Protein AF-A0A3C1QQ60-F1 (afdb_monomer_lite)

pLDDT: mean 85.92, std 10.56, range [52.31, 96.62]

Sequence (108 aa):
MVVSMTSGPALVTNLNQPSFPSSTPKSTWWPVWARETRQDYRNFSIPHRGGCTVLYADGSVKMVEDGNGDGVLNSGFAAIGGFADNTLELHPQSFASVYSLFDRDALQ

Structure (mmCIF, N/CA/C/O backbone):
data_AF-A0A3C1QQ60-F1
#
_entry.id   AF-A0A3C1QQ60-F1
#
loop_
_atom_site.group_PDB
_atom_site.id
_atom_site.type_symbol
_atom_site.label_atom_id
_atom_site.label_alt_id
_atom_site.label_comp_id
_atom_site.label_asym_id
_atom_site.label_entity_id
_atom_site.label_seq_id
_atom_site.pdbx_PDB_ins_code
_atom_site.Cartn_x
_atom_site.Cartn_y
_atom_site.Cartn_z
_atom_site.occupancy
_atom_site.B_iso_or_equiv
_atom_site.auth_seq_id
_atom_site.auth_comp_id
_atom_site.auth_asym_id
_atom_site.auth_atom_id
_atom_site.pdbx_PDB_model_num
ATOM 1 N N . MET A 1 1 ? -10.946 -24.349 -1.838 1.00 52.31 1 MET A N 1
ATOM 2 C CA . MET A 1 1 ? -10.092 -23.558 -2.748 1.00 52.31 1 MET A CA 1
ATOM 3 C C . MET A 1 1 ? -9.592 -22.374 -1.933 1.00 52.31 1 MET A C 1
ATOM 5 O O . MET A 1 1 ? -10.431 -21.690 -1.365 1.00 52.31 1 MET A O 1
ATOM 9 N N . VAL A 1 2 ? -8.280 -22.208 -1.750 1.00 54.66 2 VAL A N 1
ATOM 10 C CA . VAL A 1 2 ? -7.728 -21.046 -1.028 1.00 54.66 2 VAL A CA 1
ATOM 11 C C . VAL A 1 2 ? -7.658 -19.897 -2.025 1.00 54.66 2 VAL A C 1
ATOM 13 O O . VAL A 1 2 ? -7.015 -20.038 -3.061 1.00 54.66 2 VAL A O 1
ATOM 16 N N . VAL A 1 3 ? -8.357 -18.802 -1.744 1.00 64.88 3 VAL A N 1
ATOM 17 C CA . VAL A 1 3 ? -8.289 -17.577 -2.547 1.00 64.88 3 VAL A CA 1
ATOM 18 C C . VAL A 1 3 ? -7.356 -16.626 -1.812 1.00 64.88 3 VAL A C 1
ATOM 20 O O . VAL A 1 3 ? -7.529 -16.407 -0.614 1.00 64.88 3 VAL A O 1
ATOM 23 N N . SER A 1 4 ? -6.335 -16.114 -2.501 1.00 71.00 4 SER A N 1
ATOM 24 C CA . SER A 1 4 ? -5.492 -15.071 -1.920 1.00 71.00 4 SER A CA 1
ATOM 25 C C . SER A 1 4 ? -6.346 -13.829 -1.718 1.00 71.00 4 SER A C 1
ATOM 27 O O . SER A 1 4 ? -6.962 -13.356 -2.671 1.00 71.00 4 SER A O 1
ATOM 29 N N . MET A 1 5 ? -6.394 -13.308 -0.493 1.00 73.81 5 MET A N 1
ATOM 30 C CA . MET A 1 5 ? -7.160 -12.091 -0.229 1.00 73.81 5 MET A CA 1
ATOM 31 C C . MET A 1 5 ? -6.498 -10.893 -0.915 1.00 73.81 5 MET A C 1
ATOM 33 O O . MET A 1 5 ? -7.190 -10.052 -1.459 1.00 73.81 5 MET A O 1
ATOM 37 N N . THR A 1 6 ? -5.170 -10.846 -1.019 1.00 75.62 6 THR A N 1
ATOM 38 C CA . THR A 1 6 ? -4.462 -9.792 -1.763 1.00 75.62 6 THR A CA 1
ATOM 39 C C . THR A 1 6 ? -3.652 -10.367 -2.924 1.00 75.62 6 THR A C 1
ATOM 41 O O . THR A 1 6 ? -3.134 -11.481 -2.838 1.00 75.62 6 THR A O 1
ATOM 44 N N . SER A 1 7 ? -3.524 -9.602 -4.010 1.00 78.25 7 SER A N 1
ATOM 45 C CA . SER A 1 7 ? -2.580 -9.904 -5.099 1.00 78.25 7 SER A CA 1
ATOM 46 C C . SER A 1 7 ? -1.176 -9.335 -4.827 1.00 78.25 7 SER A C 1
ATOM 48 O O . SER A 1 7 ? -0.285 -9.468 -5.663 1.00 78.25 7 SER A O 1
ATOM 50 N N . GLY A 1 8 ? -0.967 -8.729 -3.652 1.00 85.06 8 GLY A N 1
ATOM 51 C CA . GLY A 1 8 ? 0.253 -8.017 -3.287 1.00 85.06 8 GLY A CA 1
ATOM 52 C C . GLY A 1 8 ? 0.200 -6.539 -3.692 1.00 85.06 8 GLY A C 1
ATOM 53 O O . GLY A 1 8 ? -0.889 -5.978 -3.838 1.00 85.06 8 GLY A O 1
ATOM 54 N N . PRO A 1 9 ? 1.360 -5.884 -3.866 1.00 89.31 9 PRO A N 1
ATOM 55 C CA . PRO A 1 9 ? 1.394 -4.478 -4.226 1.00 89.31 9 PRO A CA 1
ATOM 56 C C . PRO A 1 9 ? 0.908 -4.231 -5.644 1.00 89.31 9 PRO A C 1
ATOM 58 O O . PRO A 1 9 ? 1.217 -4.976 -6.578 1.00 89.31 9 PRO A O 1
ATOM 61 N N . ALA A 1 10 ? 0.217 -3.114 -5.798 1.00 92.88 10 ALA A N 1
ATOM 62 C CA . ALA A 1 10 ? -0.359 -2.678 -7.048 1.00 92.88 10 ALA A CA 1
ATOM 63 C C . ALA A 1 10 ? 0.068 -1.246 -7.368 1.00 92.88 10 ALA A C 1
ATOM 65 O O . ALA A 1 10 ? 0.368 -0.451 -6.472 1.00 92.88 10 ALA A O 1
ATOM 66 N N . LEU A 1 11 ? 0.100 -0.913 -8.657 1.00 94.00 11 LEU A N 1
ATOM 67 C CA . LEU A 1 11 ? 0.339 0.447 -9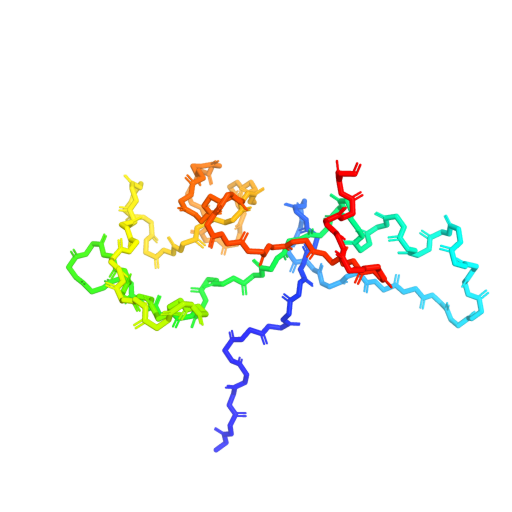.121 1.00 94.00 11 LEU A CA 1
ATOM 68 C C . LEU A 1 11 ? -0.757 1.373 -8.591 1.00 94.00 11 LEU A C 1
ATOM 70 O O . LEU A 1 11 ? -1.948 1.112 -8.773 1.00 94.00 11 LEU A O 1
ATOM 74 N N . VAL A 1 12 ? -0.345 2.494 -8.001 1.00 92.44 12 VAL A N 1
ATOM 75 C CA . VAL A 1 12 ? -1.255 3.489 -7.403 1.00 92.44 12 VAL A CA 1
ATOM 76 C C . VAL A 1 12 ? -2.278 4.021 -8.415 1.00 92.44 12 VAL A C 1
ATOM 78 O O . VAL A 1 12 ? -3.388 4.398 -8.049 1.00 92.44 12 VAL A O 1
ATOM 81 N N . THR A 1 13 ? -1.916 4.032 -9.698 1.00 91.69 13 THR A N 1
ATOM 82 C CA . THR A 1 13 ? -2.715 4.613 -10.782 1.00 91.69 13 THR A CA 1
ATOM 83 C C . THR A 1 13 ? -3.797 3.693 -11.334 1.00 91.69 13 THR A C 1
ATOM 85 O O . THR A 1 13 ? -4.770 4.194 -11.891 1.00 91.69 13 THR A O 1
ATOM 88 N N . ASN A 1 14 ? -3.626 2.370 -11.256 1.00 92.62 14 ASN A N 1
ATOM 89 C CA . ASN A 1 14 ? -4.502 1.433 -11.971 1.00 92.62 14 ASN A CA 1
ATOM 90 C C . ASN A 1 14 ? -4.773 0.102 -11.256 1.00 92.62 14 ASN A C 1
ATOM 92 O O . ASN A 1 14 ? -5.471 -0.733 -11.823 1.00 92.62 14 ASN A O 1
ATOM 96 N N . LEU A 1 15 ? -4.239 -0.104 -10.048 1.00 92.19 15 LEU A N 1
ATOM 97 C CA . LEU A 1 15 ? -4.395 -1.328 -9.253 1.00 92.19 15 LEU A CA 1
ATOM 98 C C . LEU A 1 15 ? -3.884 -2.617 -9.918 1.00 92.19 15 LEU A C 1
ATOM 100 O O . LEU A 1 15 ? -4.136 -3.712 -9.419 1.00 92.19 15 LEU A O 1
ATOM 104 N N . ASN A 1 16 ? -3.116 -2.511 -11.002 1.00 92.25 16 ASN A N 1
ATOM 105 C CA . ASN A 1 16 ? -2.467 -3.664 -11.605 1.00 92.25 16 ASN A CA 1
ATOM 106 C C . ASN A 1 16 ? -1.119 -3.923 -10.937 1.00 92.25 16 ASN A C 1
ATOM 108 O O . ASN A 1 16 ? -0.397 -2.995 -10.560 1.00 92.25 16 ASN A O 1
ATOM 112 N N . GLN A 1 17 ? -0.739 -5.194 -10.854 1.00 90.88 17 GLN A N 1
ATOM 113 C CA . GLN A 1 17 ? 0.625 -5.562 -10.502 1.00 90.88 17 GLN A CA 1
ATOM 114 C C . GLN A 1 17 ? 1.576 -5.067 -11.608 1.00 90.88 17 GLN A C 1
ATOM 116 O O . GLN A 1 17 ? 1.294 -5.283 -12.794 1.00 90.88 17 GLN A O 1
ATOM 121 N N . PRO A 1 18 ? 2.698 -4.407 -11.275 1.00 92.81 18 PRO A N 1
ATOM 122 C CA . PRO A 1 18 ? 3.664 -4.025 -12.294 1.00 92.81 18 PRO A CA 1
ATOM 123 C C . PRO A 1 18 ? 4.291 -5.280 -12.920 1.00 92.81 18 PRO A C 1
ATOM 125 O O . PRO A 1 18 ? 4.570 -6.269 -12.241 1.00 92.81 18 PRO A O 1
ATOM 128 N N . SER A 1 19 ? 4.537 -5.231 -14.228 1.00 93.12 19 SER A N 1
ATOM 129 C CA . SER A 1 19 ? 5.166 -6.318 -14.979 1.00 93.12 19 SER A CA 1
ATOM 130 C C . SER A 1 19 ? 6.362 -5.797 -15.765 1.00 93.12 19 SER A C 1
ATOM 132 O O . SER A 1 19 ? 6.365 -4.666 -16.248 1.00 93.12 19 SER A O 1
ATOM 134 N N . PHE A 1 20 ? 7.397 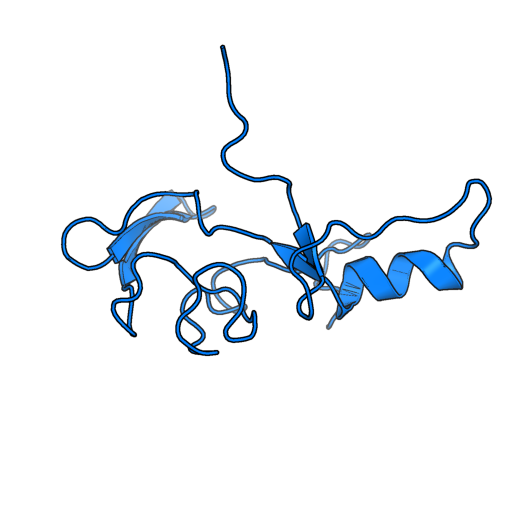-6.627 -15.872 1.00 94.56 20 PHE A N 1
ATOM 135 C CA . PHE A 1 20 ? 8.650 -6.273 -16.530 1.00 94.56 20 PHE A CA 1
ATOM 136 C C . PHE A 1 20 ? 9.105 -7.449 -17.396 1.00 94.56 20 PHE A C 1
ATOM 138 O O . PHE A 1 20 ? 9.108 -8.582 -16.906 1.00 94.56 20 PHE A O 1
ATOM 145 N N . PRO A 1 21 ? 9.512 -7.221 -18.656 1.00 96.50 21 PRO A N 1
ATOM 146 C CA . PRO A 1 21 ? 10.138 -8.258 -19.466 1.00 96.50 21 PRO A CA 1
ATOM 147 C C . PRO A 1 21 ? 11.362 -8.864 -18.773 1.00 96.50 21 PRO A C 1
ATOM 149 O O . PRO A 1 21 ? 12.064 -8.194 -18.004 1.00 96.50 21 PRO A O 1
ATOM 152 N N . SER A 1 22 ? 11.667 -10.122 -19.094 1.00 95.00 22 SER A N 1
ATOM 153 C CA . SER A 1 22 ? 12.916 -10.750 -18.659 1.00 95.00 22 SER A CA 1
ATOM 154 C C . SER A 1 22 ? 14.118 -9.888 -19.058 1.00 95.00 22 SER A C 1
ATOM 156 O O . SER A 1 22 ? 14.136 -9.328 -20.153 1.00 95.00 22 SER A O 1
ATOM 158 N N . SER A 1 23 ? 15.124 -9.810 -18.187 1.00 94.88 23 SER A N 1
ATOM 159 C CA . SER A 1 23 ? 16.341 -9.001 -18.383 1.00 94.88 23 SER A CA 1
ATOM 160 C C . SER A 1 23 ? 16.150 -7.479 -18.304 1.00 94.88 23 SER A C 1
ATOM 162 O O . SER A 1 23 ? 17.081 -6.737 -18.617 1.00 94.88 23 SER A O 1
ATOM 164 N N . THR A 1 24 ? 14.994 -6.990 -17.836 1.00 96.62 24 THR A N 1
ATOM 165 C CA . THR A 1 24 ? 14.824 -5.561 -17.523 1.00 96.62 24 THR A CA 1
ATOM 166 C C . THR A 1 24 ? 15.850 -5.129 -16.460 1.00 96.62 24 THR A C 1
ATOM 168 O O . THR A 1 24 ? 15.930 -5.768 -15.404 1.00 96.62 24 THR A O 1
ATOM 171 N N . PRO A 1 25 ? 16.637 -4.058 -16.683 1.00 95.88 25 PRO A N 1
ATOM 172 C CA . PRO A 1 25 ? 17.625 -3.600 -15.711 1.00 95.88 25 PRO A CA 1
ATOM 173 C C . PRO A 1 25 ? 17.001 -3.190 -14.373 1.00 95.88 25 PRO A C 1
ATOM 175 O O . PRO A 1 25 ? 15.913 -2.612 -14.329 1.00 95.88 25 PRO A O 1
ATOM 178 N N . LYS A 1 26 ? 17.733 -3.405 -13.269 1.00 92.00 26 LYS A N 1
ATOM 179 C CA . LYS A 1 26 ? 17.312 -2.977 -11.919 1.00 92.00 26 LYS A CA 1
ATOM 180 C C . LYS A 1 26 ? 16.993 -1.490 -11.841 1.00 92.00 26 LYS A C 1
ATOM 182 O O . LYS A 1 26 ? 16.035 -1.117 -11.174 1.00 92.00 26 LYS A O 1
ATOM 187 N N . SER A 1 27 ? 17.755 -0.652 -12.540 1.00 92.69 27 SER A N 1
ATOM 188 C CA . SER A 1 27 ? 17.513 0.793 -12.620 1.00 92.69 27 SER A CA 1
ATOM 189 C C . SER A 1 27 ? 16.132 1.154 -13.174 1.00 92.69 27 SER A C 1
ATOM 191 O O . SER A 1 27 ? 15.680 2.270 -12.949 1.00 92.69 27 SER A O 1
ATOM 193 N N . THR A 1 28 ? 15.462 0.226 -13.861 1.00 92.75 28 THR A N 1
ATOM 194 C CA . THR A 1 28 ? 14.135 0.421 -14.447 1.00 92.75 28 THR A CA 1
ATOM 195 C C . THR A 1 28 ? 13.029 -0.171 -13.578 1.00 92.75 28 THR A C 1
ATOM 197 O O . THR A 1 28 ? 12.072 0.531 -13.274 1.00 92.75 28 THR A O 1
ATOM 200 N N . TRP A 1 29 ? 13.136 -1.434 -13.146 1.00 92.88 29 TRP A N 1
ATOM 201 C CA . TRP A 1 29 ? 12.041 -2.067 -12.394 1.00 92.88 29 TRP A CA 1
ATOM 202 C C . TRP A 1 29 ? 12.010 -1.681 -10.914 1.00 92.88 29 TRP A C 1
ATOM 204 O O . TRP A 1 29 ? 10.938 -1.638 -10.313 1.00 92.88 29 TRP A O 1
ATOM 214 N N . TRP A 1 30 ? 13.164 -1.391 -10.304 1.00 90.81 30 TRP A N 1
ATOM 215 C CA . TRP A 1 30 ? 13.223 -1.113 -8.868 1.00 90.81 30 TRP A CA 1
ATOM 216 C C . TRP A 1 30 ? 12.487 0.173 -8.462 1.00 90.81 30 TRP A C 1
ATOM 218 O O . TRP A 1 30 ? 11.704 0.114 -7.513 1.00 90.81 30 TRP A O 1
ATOM 228 N N . PRO A 1 31 ? 12.658 1.315 -9.161 1.00 91.19 31 PRO A N 1
ATOM 229 C CA . PRO A 1 31 ? 11.944 2.543 -8.816 1.00 91.19 31 PRO A CA 1
ATOM 230 C C . PRO A 1 31 ? 10.420 2.395 -8.845 1.00 91.19 31 PRO A C 1
ATOM 232 O O . PRO A 1 31 ? 9.750 2.981 -7.998 1.00 91.19 31 PRO A O 1
ATOM 235 N N . VAL A 1 32 ? 9.886 1.579 -9.761 1.00 93.25 32 VAL A N 1
ATOM 236 C CA . VAL A 1 32 ? 8.443 1.327 -9.872 1.00 93.25 32 VAL A CA 1
ATOM 237 C C . VAL A 1 32 ? 7.921 0.660 -8.600 1.00 93.25 32 VAL A C 1
ATOM 239 O O . VAL A 1 32 ? 7.012 1.182 -7.961 1.00 93.25 32 VAL A O 1
ATOM 242 N N . TRP A 1 33 ? 8.544 -0.436 -8.155 1.00 91.06 33 TRP A N 1
ATOM 243 C CA . TRP A 1 33 ? 8.163 -1.078 -6.890 1.00 91.06 33 TRP A CA 1
ATOM 244 C C . TRP A 1 33 ? 8.337 -0.144 -5.688 1.00 91.06 33 TRP A C 1
ATOM 246 O O . TRP A 1 33 ? 7.451 -0.041 -4.844 1.00 91.06 33 TRP A O 1
ATOM 256 N N . ALA A 1 34 ? 9.454 0.578 -5.630 1.00 89.19 34 ALA A N 1
ATOM 257 C CA . ALA A 1 34 ? 9.788 1.447 -4.508 1.00 89.19 34 ALA A CA 1
ATOM 258 C C . ALA A 1 34 ? 8.869 2.675 -4.365 1.00 89.19 34 ALA A C 1
ATOM 260 O O . ALA A 1 34 ? 8.661 3.154 -3.251 1.00 89.19 34 ALA A O 1
ATOM 261 N N . ARG A 1 35 ? 8.366 3.233 -5.475 1.00 88.69 35 ARG A N 1
ATOM 262 C CA . ARG A 1 35 ? 7.716 4.558 -5.481 1.00 88.69 35 ARG A CA 1
ATOM 263 C C . ARG A 1 35 ? 6.299 4.548 -6.028 1.00 88.69 35 ARG A C 1
ATOM 265 O O . ARG A 1 35 ? 5.459 5.283 -5.512 1.00 88.69 35 ARG A O 1
ATOM 272 N N . GLU A 1 36 ? 6.033 3.714 -7.024 1.00 92.38 36 GLU A N 1
ATOM 273 C CA . GLU A 1 36 ? 4.791 3.737 -7.805 1.00 92.38 36 GLU A CA 1
ATOM 274 C C . GLU A 1 36 ? 3.789 2.661 -7.374 1.00 92.38 36 GLU A C 1
ATOM 276 O O . GLU A 1 36 ? 2.634 2.700 -7.799 1.00 92.38 36 GLU A O 1
ATOM 281 N N . THR A 1 37 ? 4.202 1.727 -6.510 1.00 93.12 37 THR A N 1
ATOM 282 C CA . THR A 1 37 ? 3.309 0.708 -5.942 1.00 93.12 37 THR A CA 1
ATOM 283 C C . THR A 1 37 ? 2.997 0.931 -4.468 1.00 93.12 37 THR A C 1
ATOM 285 O O . THR A 1 37 ? 3.783 1.536 -3.732 1.00 93.12 37 THR A O 1
ATOM 288 N N . ARG A 1 38 ? 1.835 0.436 -4.041 1.00 91.75 38 ARG A N 1
ATOM 289 C CA . ARG A 1 38 ? 1.394 0.349 -2.642 1.00 91.75 38 ARG A CA 1
ATOM 290 C C . ARG A 1 38 ? 0.759 -1.012 -2.393 1.00 91.75 38 ARG A C 1
ATOM 292 O O . ARG A 1 38 ? 0.269 -1.638 -3.332 1.00 91.75 38 ARG A O 1
ATOM 299 N N . GLN A 1 39 ? 0.776 -1.476 -1.148 1.00 89.94 39 GLN A N 1
ATOM 300 C CA . GLN A 1 39 ? 0.091 -2.709 -0.761 1.00 89.94 39 GLN A CA 1
ATOM 301 C C . GLN A 1 39 ? -1.426 -2.549 -0.890 1.00 89.94 39 GLN A C 1
ATOM 303 O O . GLN A 1 39 ? -2.014 -1.646 -0.286 1.00 89.94 39 GLN A O 1
ATOM 308 N N . ASP A 1 40 ? -2.046 -3.436 -1.672 1.00 89.88 40 ASP A N 1
ATOM 309 C CA . ASP A 1 40 ? -3.494 -3.487 -1.855 1.00 89.88 40 ASP A CA 1
ATOM 310 C C . ASP A 1 40 ? -4.144 -4.332 -0.752 1.00 89.88 40 ASP A C 1
ATOM 312 O O . ASP A 1 40 ? -4.059 -5.567 -0.741 1.00 89.88 40 ASP A O 1
ATOM 316 N N . TYR A 1 41 ? -4.798 -3.640 0.178 1.00 87.06 41 TYR A N 1
ATOM 317 C CA . TYR A 1 41 ? -5.465 -4.220 1.340 1.00 87.06 41 TYR A CA 1
ATOM 318 C C . TYR A 1 41 ? -6.995 -4.208 1.232 1.00 87.06 41 TYR A C 1
ATOM 320 O O . TYR A 1 41 ? -7.664 -4.507 2.218 1.00 87.06 41 TYR A O 1
ATOM 328 N N . ARG A 1 42 ? -7.581 -3.934 0.056 1.00 86.19 42 ARG A N 1
ATOM 329 C CA . ARG A 1 42 ? -9.051 -3.839 -0.104 1.00 86.19 42 ARG A CA 1
ATOM 330 C C . ARG A 1 42 ? -9.817 -5.067 0.394 1.00 86.19 42 ARG A C 1
ATOM 332 O O . ARG A 1 42 ? -10.951 -4.964 0.831 1.00 86.19 42 ARG A O 1
ATOM 339 N N . ASN A 1 43 ? -9.178 -6.229 0.360 1.00 81.62 43 ASN A N 1
ATOM 340 C CA . ASN A 1 43 ? -9.773 -7.502 0.760 1.00 81.62 43 ASN A CA 1
ATOM 341 C C . ASN A 1 43 ? -9.302 -7.992 2.143 1.00 81.62 43 ASN A C 1
ATOM 343 O O . ASN A 1 43 ? -9.602 -9.127 2.514 1.00 81.62 43 ASN A O 1
ATOM 347 N N . PHE A 1 44 ? -8.513 -7.205 2.890 1.00 73.75 44 PHE A N 1
ATOM 348 C CA . PHE A 1 44 ? -7.962 -7.648 4.179 1.00 73.75 44 PHE A CA 1
ATOM 349 C C . PHE A 1 44 ? -9.028 -7.829 5.257 1.00 73.75 44 PHE A C 1
ATOM 351 O O . PHE A 1 44 ? -8.853 -8.676 6.126 1.00 73.75 44 PHE A O 1
ATOM 358 N N . SER A 1 45 ? -10.143 -7.109 5.180 1.00 62.47 45 SER A N 1
ATOM 359 C CA . SER A 1 45 ? -11.416 -7.475 5.797 1.00 62.47 45 SER A CA 1
ATOM 360 C C . SER A 1 45 ? -12.470 -6.453 5.375 1.00 62.47 45 SER A C 1
ATOM 362 O O . SER A 1 45 ? -12.127 -5.344 4.976 1.00 62.47 45 SER A O 1
ATOM 364 N N . ILE A 1 46 ? -13.742 -6.817 5.507 1.00 62.47 46 ILE A N 1
ATOM 365 C CA . ILE A 1 46 ? -14.843 -5.855 5.455 1.00 62.47 46 ILE A CA 1
ATOM 366 C C . ILE A 1 46 ? -14.837 -5.102 6.795 1.00 62.47 46 ILE A C 1
ATOM 368 O O . ILE A 1 46 ? -14.933 -5.774 7.830 1.00 62.47 46 ILE A O 1
ATOM 372 N N . PRO A 1 47 ? -14.757 -3.758 6.818 1.00 65.88 47 PRO A N 1
ATOM 373 C CA . PRO A 1 47 ? -14.866 -2.977 8.044 1.00 65.88 47 PRO A CA 1
ATOM 374 C C . PRO A 1 47 ? -16.117 -3.391 8.832 1.00 65.88 47 PRO A C 1
ATOM 376 O O . PRO A 1 47 ? -17.249 -3.255 8.365 1.00 65.88 47 PRO A O 1
ATOM 379 N N . HIS A 1 48 ? -15.940 -3.926 10.040 1.00 72.94 48 HIS A N 1
ATOM 380 C CA . HIS A 1 48 ? -17.049 -4.315 10.906 1.00 72.94 48 HIS A CA 1
ATOM 381 C C . HIS A 1 48 ? -17.252 -3.226 11.956 1.00 72.94 48 HIS A C 1
ATOM 383 O O . HIS A 1 48 ? -16.369 -2.973 12.771 1.00 72.94 48 HIS A O 1
ATOM 389 N N . ARG A 1 49 ? -18.432 -2.588 11.939 1.00 83.69 49 ARG A N 1
ATOM 390 C CA . ARG A 1 49 ? -18.721 -1.354 12.699 1.00 83.69 49 ARG A CA 1
ATOM 391 C C . ARG A 1 49 ? -17.807 -0.176 12.316 1.00 83.69 49 ARG A C 1
ATOM 393 O O . ARG A 1 49 ? -17.370 0.558 13.192 1.00 83.69 49 ARG A O 1
ATOM 400 N N . GLY A 1 50 ? -17.540 -0.002 11.019 1.00 85.88 50 GLY A N 1
ATOM 401 C CA . GLY A 1 50 ? -16.796 1.155 10.502 1.00 85.88 50 GLY A CA 1
ATOM 402 C C . GLY A 1 50 ? -15.276 1.072 10.663 1.00 85.88 50 GLY A C 1
ATOM 403 O O . GLY A 1 50 ? -14.605 2.090 10.592 1.00 85.88 50 GLY A O 1
ATOM 404 N N . GLY A 1 51 ? -14.709 -0.115 10.901 1.00 87.50 51 GLY A N 1
ATOM 405 C CA . GLY A 1 51 ? -13.255 -0.281 10.894 1.00 87.50 51 GLY A CA 1
ATOM 406 C C . GLY A 1 51 ? -12.781 -1.731 10.953 1.00 87.50 51 GLY A C 1
ATOM 407 O O . GLY A 1 51 ? -13.574 -2.666 11.083 1.00 87.50 51 GLY A O 1
ATOM 408 N N . CYS A 1 52 ? -11.465 -1.912 10.869 1.00 88.69 52 CYS A N 1
ATOM 409 C CA . CYS A 1 52 ? -10.774 -3.193 10.961 1.00 88.69 52 CYS A CA 1
ATOM 410 C C . CYS A 1 52 ? -9.841 -3.201 12.170 1.00 88.69 52 CYS A C 1
ATOM 412 O O . CYS A 1 52 ? -9.061 -2.277 12.386 1.00 88.69 52 CYS A O 1
ATOM 414 N N . THR A 1 53 ? -9.870 -4.273 12.953 1.00 90.00 53 THR A N 1
ATOM 415 C CA . THR A 1 53 ? -8.890 -4.480 14.019 1.00 90.00 53 THR A CA 1
ATOM 416 C C . THR A 1 53 ? -7.612 -5.086 13.439 1.00 90.00 53 THR A C 1
ATOM 418 O O . THR A 1 53 ? -7.660 -6.121 12.781 1.00 90.00 53 THR A O 1
ATOM 421 N N . VAL A 1 54 ? -6.469 -4.448 13.685 1.00 88.88 54 VAL A N 1
ATOM 422 C CA . VAL A 1 54 ? -5.157 -4.823 13.147 1.00 88.88 54 VAL A CA 1
ATOM 423 C C . VAL A 1 54 ? -4.197 -5.143 14.292 1.00 88.88 54 VAL A C 1
ATOM 425 O O . VAL A 1 54 ? -4.061 -4.359 15.233 1.00 88.88 54 VAL A O 1
ATOM 428 N N . LEU A 1 55 ? -3.515 -6.288 14.193 1.00 91.31 55 LEU A N 1
ATOM 429 C CA . LEU A 1 55 ? -2.378 -6.656 15.040 1.00 91.31 55 LEU A CA 1
ATOM 430 C C . LEU A 1 55 ? -1.084 -6.063 14.462 1.00 91.31 55 LEU A C 1
ATOM 432 O O . LEU A 1 55 ? -0.751 -6.309 13.303 1.00 91.31 55 LEU A O 1
ATOM 436 N N . TYR A 1 56 ? -0.352 -5.317 15.283 1.00 92.00 56 TYR A N 1
ATOM 437 C CA . TYR A 1 56 ? 0.916 -4.682 14.934 1.00 92.00 56 TYR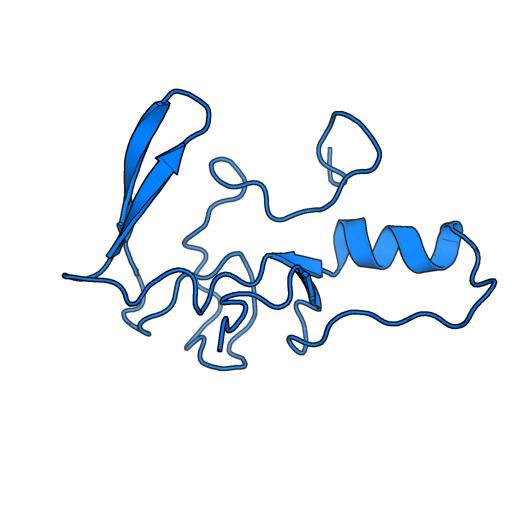 A CA 1
ATOM 438 C C . TYR A 1 56 ? 2.107 -5.556 15.342 1.00 92.00 56 TYR A C 1
ATOM 440 O O . TYR A 1 56 ? 1.997 -6.447 16.184 1.00 92.00 56 TYR A O 1
ATOM 448 N N . ALA A 1 57 ? 3.276 -5.277 14.758 1.00 90.06 57 ALA A N 1
ATOM 449 C CA . ALA A 1 57 ? 4.510 -6.015 15.037 1.00 90.06 57 ALA A CA 1
ATOM 450 C C . ALA A 1 57 ? 4.992 -5.882 16.496 1.00 90.06 57 ALA A C 1
ATOM 452 O O . ALA A 1 57 ? 5.694 -6.760 16.991 1.00 90.06 57 ALA A O 1
ATOM 453 N N . ASP A 1 58 ? 4.596 -4.814 17.194 1.00 93.06 58 ASP A N 1
ATOM 454 C CA . ASP A 1 58 ? 4.865 -4.610 18.623 1.00 93.06 58 ASP A CA 1
ATOM 455 C C . ASP A 1 58 ? 3.924 -5.416 19.543 1.00 93.06 58 ASP A C 1
ATOM 457 O O . ASP A 1 58 ? 4.023 -5.331 20.766 1.00 93.06 58 ASP A O 1
ATOM 461 N N . GLY A 1 59 ? 3.004 -6.198 18.966 1.00 94.75 59 GLY A N 1
ATOM 462 C CA . GLY A 1 59 ? 2.003 -6.984 19.683 1.00 94.75 59 GLY A CA 1
ATOM 463 C C . GLY A 1 59 ? 0.759 -6.194 20.095 1.00 94.75 59 GLY A C 1
ATOM 464 O O . GLY A 1 59 ? -0.180 -6.785 20.631 1.00 94.75 59 GLY A O 1
ATOM 465 N N . SER A 1 60 ? 0.713 -4.882 19.845 1.00 94.69 60 SER A N 1
ATOM 466 C CA . SER A 1 60 ? -0.484 -4.084 20.092 1.00 94.69 60 SER A CA 1
ATOM 467 C C . SER A 1 60 ? -1.566 -4.373 19.053 1.00 94.69 60 SER A C 1
ATOM 469 O O . SER A 1 60 ? -1.296 -4.723 17.904 1.00 94.69 60 SER A O 1
ATOM 471 N N . VAL A 1 61 ? -2.820 -4.227 19.469 1.00 93.94 61 VAL A N 1
ATOM 472 C CA . VAL A 1 61 ? -3.986 -4.392 18.603 1.00 93.94 61 VAL A CA 1
ATOM 473 C C . VAL A 1 61 ? -4.744 -3.075 18.586 1.00 93.94 61 VAL A C 1
ATOM 475 O O . VAL A 1 61 ? -5.123 -2.570 19.644 1.00 93.94 61 VAL A O 1
ATOM 478 N N . LYS A 1 62 ? -4.951 -2.503 17.397 1.00 91.06 62 LYS A N 1
ATOM 479 C CA . LYS A 1 62 ? -5.645 -1.217 17.229 1.00 91.06 62 LYS A CA 1
ATOM 480 C C . LYS A 1 62 ? -6.725 -1.330 16.168 1.00 91.06 62 LYS A C 1
ATOM 482 O O . LYS A 1 62 ? -6.614 -2.132 15.245 1.00 91.06 62 LYS A O 1
ATOM 487 N N . MET A 1 63 ? -7.771 -0.527 16.308 1.00 89.94 63 MET A N 1
ATOM 488 C CA . MET A 1 63 ? -8.779 -0.369 15.267 1.00 89.94 63 MET A CA 1
ATOM 489 C C . MET A 1 63 ? -8.313 0.701 14.280 1.00 89.94 63 MET A C 1
ATOM 491 O O . MET A 1 63 ? -7.901 1.781 14.697 1.00 89.94 63 MET A O 1
ATOM 495 N N . VAL A 1 64 ? -8.359 0.376 12.993 1.00 90.81 64 VAL A N 1
ATOM 496 C CA . VAL A 1 64 ? -8.242 1.327 11.889 1.00 90.81 64 VAL A CA 1
ATOM 497 C C . VAL A 1 64 ? -9.648 1.588 11.385 1.00 90.81 64 VAL A C 1
ATOM 499 O O . VAL A 1 64 ? -10.342 0.647 11.000 1.00 90.81 64 VAL A O 1
ATOM 502 N N . GLU A 1 65 ? -10.076 2.838 11.445 1.00 91.62 65 GLU A N 1
ATOM 503 C CA . GLU A 1 65 ? -11.400 3.249 10.988 1.00 91.62 65 GLU A CA 1
ATOM 504 C C . GLU A 1 65 ? -11.404 3.435 9.468 1.00 91.62 65 GLU A C 1
ATOM 506 O O . GLU A 1 65 ? -10.426 3.909 8.891 1.00 91.62 65 GLU A O 1
ATOM 511 N N . ASP A 1 66 ? -12.510 3.031 8.851 1.00 90.94 66 ASP A N 1
ATOM 512 C CA . ASP A 1 66 ? -12.883 3.397 7.487 1.00 90.94 66 ASP A CA 1
ATOM 513 C C . ASP A 1 66 ? -13.506 4.798 7.574 1.00 90.94 66 ASP A C 1
ATOM 515 O O . ASP A 1 66 ? -14.630 4.981 8.054 1.00 90.94 66 ASP A O 1
ATOM 519 N N . GLY A 1 67 ? -12.697 5.802 7.250 1.00 90.25 67 GLY A N 1
ATOM 520 C CA . GLY A 1 67 ? -12.998 7.205 7.497 1.00 90.25 67 GLY A CA 1
ATOM 521 C C . GLY A 1 67 ? -13.974 7.790 6.483 1.00 90.25 67 GLY A C 1
ATOM 522 O O . GLY A 1 67 ? -14.706 8.724 6.819 1.00 90.25 67 GLY A O 1
ATOM 523 N N . ASN A 1 68 ? -13.992 7.254 5.260 1.00 91.75 68 ASN A N 1
ATOM 524 C CA . ASN A 1 68 ? -14.893 7.703 4.198 1.00 91.75 68 ASN A CA 1
ATOM 525 C C . ASN A 1 68 ? -16.137 6.795 4.046 1.00 91.75 68 ASN A C 1
ATOM 527 O O . ASN A 1 68 ? -17.111 7.196 3.403 1.00 91.75 68 ASN A O 1
ATOM 531 N N . GLY A 1 69 ? -16.153 5.630 4.700 1.00 90.62 69 GLY A N 1
ATOM 532 C CA . GLY A 1 69 ? -17.269 4.691 4.731 1.00 90.62 69 GLY A CA 1
ATOM 533 C C . GLY A 1 69 ? -17.436 3.884 3.443 1.00 90.62 69 GLY A C 1
ATOM 534 O O . GLY A 1 69 ? -18.553 3.435 3.161 1.00 90.62 69 GLY A O 1
ATOM 535 N N . ASP A 1 70 ? -16.386 3.742 2.632 1.00 90.00 70 ASP A N 1
ATOM 536 C CA . ASP A 1 70 ? -16.441 3.041 1.345 1.00 90.00 70 ASP A CA 1
ATOM 537 C C . ASP A 1 70 ? -16.295 1.513 1.466 1.00 90.00 70 ASP A C 1
ATOM 539 O O . ASP A 1 70 ? -16.487 0.776 0.490 1.00 90.00 70 ASP A O 1
ATOM 543 N N . GLY A 1 71 ? -16.065 1.019 2.684 1.00 88.94 71 GLY A N 1
ATOM 544 C CA . GLY A 1 71 ? -15.974 -0.398 2.994 1.00 88.94 71 GLY A CA 1
ATOM 545 C C . GLY A 1 71 ? -14.609 -1.007 2.687 1.00 88.94 71 GLY A C 1
ATOM 546 O O . GLY A 1 71 ? -14.482 -2.234 2.756 1.00 88.94 71 GLY A O 1
ATOM 547 N N . VAL A 1 72 ? -13.597 -0.203 2.360 1.00 89.38 72 VAL A N 1
ATOM 548 C CA . VAL A 1 72 ? -12.211 -0.641 2.182 1.00 89.38 72 VAL A CA 1
ATOM 549 C C . VAL A 1 72 ? -11.259 0.262 2.967 1.00 89.38 72 VAL A C 1
ATOM 551 O O . VAL A 1 72 ? -11.633 1.325 3.425 1.00 89.38 72 VAL A O 1
ATOM 554 N N . LEU A 1 73 ? -10.021 -0.199 3.183 1.00 90.56 73 LEU A N 1
ATOM 555 C CA . LEU A 1 73 ? -8.987 0.610 3.833 1.00 90.56 73 LEU A CA 1
ATOM 556 C C . LEU A 1 73 ? -7.924 1.028 2.823 1.00 90.56 73 LEU A C 1
ATOM 558 O O . LEU A 1 73 ? -7.251 0.181 2.220 1.00 90.56 73 LEU A O 1
ATOM 562 N N . ASN A 1 74 ? -7.752 2.333 2.650 1.00 91.38 74 ASN A N 1
ATOM 563 C CA . ASN A 1 74 ? -6.896 2.904 1.624 1.00 91.38 74 ASN A CA 1
ATOM 564 C C . ASN A 1 74 ? -5.495 3.263 2.162 1.00 91.38 74 ASN A C 1
ATOM 566 O O . ASN A 1 74 ? -5.330 3.958 3.166 1.00 91.38 74 ASN A O 1
ATOM 570 N N . SER A 1 75 ? -4.455 2.793 1.461 1.00 90.56 75 SER A N 1
ATOM 571 C CA . SER A 1 75 ? -3.034 3.056 1.753 1.00 90.56 75 SER A CA 1
ATOM 572 C C . SER A 1 75 ? -2.389 4.101 0.828 1.00 90.56 75 SER A C 1
ATOM 574 O O . SER A 1 75 ? -1.161 4.248 0.805 1.00 90.56 75 SER A O 1
ATOM 576 N N . GLY A 1 76 ? -3.210 4.841 0.073 1.00 90.94 76 GLY A N 1
ATOM 577 C CA . GLY A 1 76 ? -2.797 5.952 -0.792 1.00 90.94 76 GLY A CA 1
ATOM 578 C C . GLY A 1 76 ? -3.125 5.774 -2.278 1.00 90.94 76 GLY A C 1
ATOM 579 O O . GLY A 1 76 ? -2.449 6.363 -3.122 1.00 90.94 76 GLY A O 1
ATOM 580 N N . PHE A 1 77 ? -4.119 4.953 -2.611 1.00 93.12 77 PHE A N 1
ATOM 581 C CA . PHE A 1 77 ? -4.683 4.827 -3.952 1.00 93.12 77 PHE A CA 1
ATOM 582 C C . PHE A 1 77 ? -5.637 5.983 -4.269 1.00 93.12 77 PHE A C 1
ATOM 584 O O . PHE A 1 77 ? -6.226 6.594 -3.378 1.00 93.12 77 PHE A O 1
ATOM 591 N N . ALA A 1 78 ? -5.791 6.278 -5.560 1.00 92.81 78 ALA A N 1
ATOM 592 C CA . ALA A 1 78 ? -6.833 7.180 -6.042 1.00 92.81 78 ALA A CA 1
ATOM 593 C C . ALA A 1 78 ? -8.227 6.522 -5.959 1.00 92.81 78 ALA A C 1
ATOM 595 O O . ALA A 1 78 ? -8.340 5.348 -5.613 1.00 92.81 78 ALA A O 1
ATOM 596 N N . ALA A 1 79 ? -9.273 7.257 -6.350 1.00 93.94 79 ALA A N 1
ATOM 597 C CA . ALA A 1 79 ? -10.648 6.760 -6.463 1.00 93.94 79 ALA A CA 1
ATOM 598 C C . ALA A 1 79 ? -10.795 5.717 -7.595 1.00 93.94 79 ALA A C 1
ATOM 600 O O . ALA A 1 79 ? -11.292 6.008 -8.687 1.00 93.94 79 ALA A O 1
ATOM 601 N N . ILE A 1 80 ? -10.273 4.509 -7.381 1.00 92.19 80 ILE A N 1
ATOM 602 C CA . ILE A 1 80 ? -10.234 3.422 -8.360 1.00 92.19 80 ILE A CA 1
ATOM 603 C C . ILE A 1 80 ? -10.468 2.073 -7.678 1.00 92.19 80 ILE A C 1
ATOM 605 O O . ILE A 1 80 ? -10.093 1.860 -6.532 1.00 92.19 80 ILE A O 1
ATOM 609 N N . GLY A 1 81 ? -11.103 1.137 -8.386 1.00 87.06 81 GLY A N 1
ATOM 610 C CA . GLY A 1 81 ? -11.280 -0.240 -7.915 1.00 87.06 81 GLY A CA 1
ATOM 611 C C . GLY A 1 81 ? -12.018 -0.377 -6.580 1.00 87.06 81 GLY A C 1
ATOM 612 O O . GLY A 1 81 ? -11.723 -1.289 -5.818 1.00 87.06 81 GLY A O 1
ATOM 613 N N . GLY A 1 82 ? -12.975 0.498 -6.291 1.00 88.38 82 GLY A N 1
ATOM 614 C CA . GLY A 1 82 ? -13.786 0.421 -5.074 1.00 88.38 82 GLY A CA 1
ATOM 615 C C . GLY A 1 82 ? -13.405 1.426 -3.993 1.00 88.38 82 GLY A C 1
ATOM 616 O O . GLY A 1 82 ? -14.231 1.652 -3.125 1.00 88.38 82 GLY A O 1
ATOM 617 N N . PHE A 1 83 ? -12.245 2.087 -4.090 1.00 92.12 83 PHE A N 1
ATOM 618 C CA . PHE A 1 83 ? -11.978 3.284 -3.289 1.00 92.12 83 PHE A CA 1
ATOM 619 C C . PHE A 1 83 ? -12.887 4.427 -3.754 1.00 92.12 83 PHE A C 1
ATOM 621 O O . PHE A 1 83 ? -12.910 4.746 -4.951 1.00 92.12 83 PHE A O 1
ATOM 628 N N . ALA A 1 84 ? -13.628 5.040 -2.833 1.00 93.31 84 ALA A N 1
ATOM 629 C CA . ALA A 1 84 ? -14.503 6.170 -3.141 1.00 93.31 84 ALA A CA 1
ATOM 630 C C . ALA A 1 84 ? -13.704 7.447 -3.432 1.00 93.31 84 ALA A C 1
ATOM 632 O O . ALA A 1 84 ? -14.066 8.227 -4.315 1.00 93.31 84 ALA A O 1
ATOM 633 N N . ASP A 1 85 ? -12.600 7.643 -2.714 1.00 93.31 85 ASP A N 1
ATOM 634 C CA . ASP A 1 85 ? -11.702 8.782 -2.851 1.00 93.31 85 ASP A CA 1
ATOM 635 C C . ASP A 1 85 ? -10.250 8.414 -2.484 1.00 93.31 85 ASP A C 1
ATOM 637 O O . ASP A 1 85 ? -9.875 7.244 -2.415 1.00 93.31 85 ASP A O 1
ATOM 641 N N . ASN A 1 86 ? -9.396 9.428 -2.328 1.00 92.50 86 ASN A N 1
ATOM 642 C CA . ASN A 1 86 ? -7.992 9.276 -1.949 1.00 92.50 86 ASN A CA 1
ATOM 643 C C . ASN A 1 86 ? -7.745 9.480 -0.444 1.00 92.50 86 ASN A C 1
ATOM 645 O O . ASN A 1 86 ? -6.618 9.816 -0.061 1.00 92.50 86 ASN A O 1
ATOM 649 N N . THR A 1 87 ? -8.773 9.328 0.396 1.00 93.56 87 THR A N 1
ATOM 650 C CA . THR A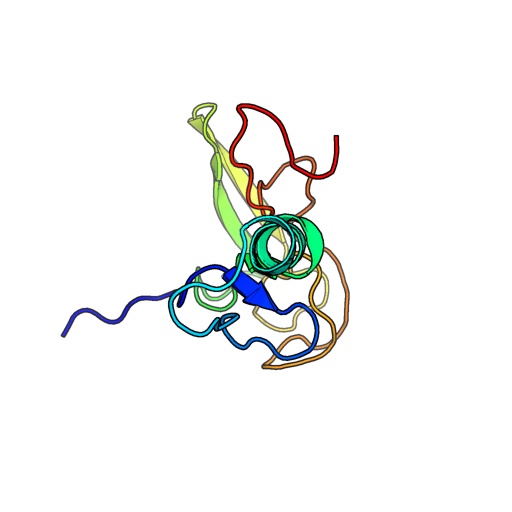 1 87 ? -8.622 9.399 1.851 1.00 93.56 87 THR A CA 1
ATOM 651 C C . THR A 1 87 ? -7.592 8.369 2.298 1.00 93.56 87 THR A C 1
ATOM 653 O O . THR A 1 87 ? -7.642 7.209 1.908 1.00 93.56 87 THR A O 1
ATOM 656 N N . LEU A 1 88 ? -6.599 8.811 3.070 1.00 93.62 88 LEU A N 1
ATOM 657 C CA . LEU A 1 88 ? -5.520 7.956 3.553 1.00 93.62 88 LEU A CA 1
ATOM 658 C C . LEU A 1 88 ? -5.861 7.443 4.952 1.00 93.62 88 LEU A C 1
ATOM 660 O O . LEU A 1 88 ? -5.845 8.210 5.910 1.00 93.62 88 LEU A O 1
ATOM 664 N N . GLU A 1 89 ? -6.105 6.143 5.074 1.00 92.19 89 GLU A N 1
ATOM 665 C CA . GLU A 1 89 ? -6.527 5.510 6.334 1.00 92.19 89 GLU A CA 1
ATOM 666 C C . GLU A 1 89 ? -5.40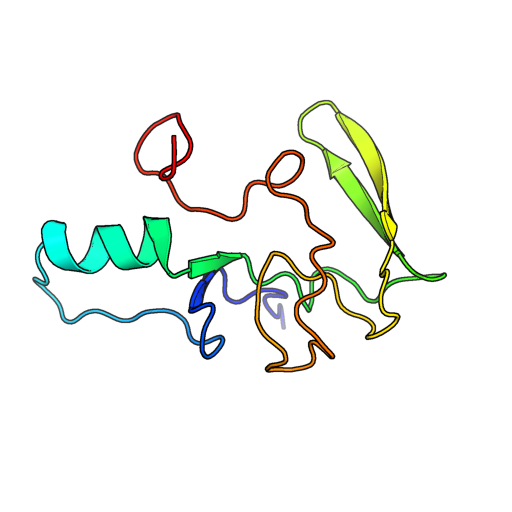5 4.645 6.908 1.00 92.19 89 GLU A C 1
ATOM 668 O O . GLU A 1 89 ? -5.101 4.674 8.103 1.00 92.19 89 GLU A O 1
ATOM 673 N N . LEU A 1 90 ? -4.690 3.937 6.033 1.00 90.75 90 LEU A N 1
ATOM 674 C CA . LEU A 1 90 ? -3.487 3.189 6.379 1.00 90.75 90 LEU A CA 1
ATOM 675 C C . LEU A 1 90 ? -2.268 4.106 6.280 1.00 90.75 90 LEU A C 1
ATOM 677 O O . LEU A 1 90 ? -1.513 4.092 5.306 1.00 90.75 90 LEU A O 1
ATOM 681 N N . HIS A 1 91 ? -2.089 4.925 7.316 1.00 89.50 91 HIS A N 1
ATOM 682 C CA . HIS A 1 91 ? -1.009 5.903 7.387 1.00 89.50 91 HIS A CA 1
ATOM 683 C C . HIS A 1 91 ? 0.386 5.252 7.333 1.00 89.50 91 HIS A C 1
ATOM 685 O O . HIS A 1 91 ? 0.660 4.335 8.114 1.00 89.50 91 HIS A O 1
ATOM 691 N N . PRO A 1 92 ? 1.326 5.779 6.523 1.00 85.81 92 PRO A N 1
ATOM 692 C CA . PRO A 1 92 ? 2.662 5.201 6.352 1.00 85.81 92 PRO A CA 1
ATOM 693 C C . PRO A 1 92 ? 3.499 5.187 7.639 1.00 85.81 92 PRO A C 1
ATOM 695 O O . PRO A 1 92 ? 4.405 4.377 7.775 1.00 85.81 92 PRO A O 1
ATOM 698 N N . GLN A 1 93 ? 3.179 6.038 8.622 1.00 86.25 93 GLN A N 1
ATOM 699 C CA . GLN A 1 93 ? 3.839 6.021 9.937 1.00 86.25 93 GLN A CA 1
ATOM 700 C C . GLN A 1 93 ? 3.457 4.804 10.794 1.00 86.25 93 GLN A C 1
ATOM 702 O O . GLN A 1 93 ? 4.126 4.509 11.778 1.00 86.25 93 GLN A O 1
ATOM 707 N N . SER A 1 94 ? 2.345 4.145 10.467 1.00 87.00 94 SER A N 1
ATOM 708 C CA . SER A 1 94 ? 1.810 2.987 11.190 1.00 87.00 94 SER A CA 1
ATOM 709 C C . SER A 1 94 ? 1.804 1.718 10.336 1.00 87.00 94 SER A C 1
ATOM 711 O O . SER A 1 94 ? 1.821 0.620 10.884 1.00 87.00 94 SER A O 1
ATOM 713 N N . PHE A 1 95 ? 1.794 1.866 9.009 1.00 87.50 95 PHE A N 1
ATOM 714 C CA . PHE A 1 95 ? 1.673 0.785 8.042 1.00 87.50 95 PHE A CA 1
ATOM 715 C C . PHE A 1 95 ? 2.753 0.882 6.972 1.00 87.50 95 PHE A C 1
ATOM 717 O O . PHE A 1 95 ? 2.756 1.798 6.151 1.00 87.50 95 PHE A O 1
ATOM 724 N N . ALA A 1 96 ? 3.622 -0.124 6.914 1.00 83.75 96 ALA A N 1
ATOM 725 C CA . ALA A 1 96 ? 4.515 -0.280 5.778 1.00 83.75 96 ALA A CA 1
ATOM 726 C C . ALA A 1 96 ? 3.698 -0.687 4.537 1.00 83.75 96 ALA A C 1
ATOM 728 O O . ALA A 1 96 ? 3.108 -1.768 4.485 1.00 83.75 96 ALA A O 1
ATOM 729 N N . SER A 1 97 ? 3.652 0.196 3.538 1.00 83.44 97 SER A N 1
ATOM 730 C CA . SER A 1 97 ? 2.992 -0.051 2.242 1.00 83.44 97 SER A CA 1
ATOM 731 C C . SER A 1 97 ? 3.972 -0.007 1.060 1.00 83.44 97 SER A C 1
ATOM 733 O O . SER A 1 97 ? 3.640 -0.429 -0.047 1.00 83.44 97 SER A O 1
ATOM 735 N N . VAL A 1 98 ? 5.200 0.469 1.288 1.00 81.81 98 VAL A N 1
ATOM 736 C CA . VAL A 1 98 ? 6.258 0.546 0.272 1.00 81.81 98 VAL A CA 1
ATOM 737 C C . VAL A 1 98 ? 7.187 -0.661 0.341 1.00 81.81 98 VAL A C 1
ATOM 739 O O . VAL A 1 98 ? 7.374 -1.264 1.396 1.00 81.81 98 VAL A O 1
ATOM 742 N N . TYR A 1 99 ? 7.796 -1.003 -0.793 1.00 75.50 99 TYR A N 1
ATOM 743 C CA . TYR A 1 99 ? 8.846 -2.015 -0.848 1.00 75.50 99 TYR A CA 1
ATOM 744 C C . TYR A 1 99 ? 10.219 -1.388 -0.661 1.00 75.50 99 TYR A C 1
ATOM 746 O O . TYR A 1 99 ? 10.535 -0.381 -1.292 1.00 75.50 99 TYR A O 1
ATOM 754 N N . SER A 1 100 ? 11.071 -2.053 0.117 1.00 76.81 100 SER A N 1
ATOM 755 C CA . SER A 1 100 ? 12.493 -1.741 0.186 1.00 76.81 100 SER A CA 1
ATOM 756 C C . SER A 1 100 ? 13.359 -2.986 0.026 1.00 76.81 100 SER A C 1
ATOM 758 O O . SER A 1 100 ? 13.025 -4.061 0.512 1.00 76.81 100 SER A O 1
ATOM 760 N N . LEU A 1 101 ? 14.479 -2.831 -0.685 1.00 74.00 101 LEU A N 1
ATOM 761 C CA . LEU A 1 101 ? 15.566 -3.818 -0.734 1.00 74.00 101 LEU A CA 1
ATOM 762 C C . LEU A 1 101 ? 16.576 -3.609 0.399 1.00 74.00 101 LEU A C 1
ATOM 764 O O . LEU A 1 101 ? 17.513 -4.392 0.540 1.00 74.00 101 LEU A O 1
ATOM 768 N N . PHE A 1 102 ? 16.421 -2.529 1.157 1.00 71.75 102 PHE A N 1
ATOM 769 C CA . PHE A 1 102 ? 17.245 -2.191 2.302 1.00 71.75 102 PHE A CA 1
ATOM 770 C C . PHE A 1 102 ? 16.389 -2.260 3.566 1.00 71.75 102 PHE A C 1
ATOM 772 O O . PHE A 1 102 ? 15.166 -2.199 3.499 1.00 71.75 102 PHE A O 1
ATOM 779 N N . ASP A 1 103 ? 17.035 -2.321 4.724 1.00 64.50 103 ASP A N 1
ATOM 780 C CA . ASP A 1 103 ? 16.385 -2.274 6.043 1.00 64.50 103 ASP A CA 1
ATOM 781 C C . ASP A 1 103 ? 15.850 -0.864 6.403 1.00 64.50 103 ASP A C 1
ATOM 783 O O . ASP A 1 103 ? 15.997 -0.368 7.512 1.00 64.50 103 ASP A O 1
ATOM 787 N N . ARG A 1 104 ? 15.338 -0.127 5.414 1.00 64.94 104 ARG A N 1
ATOM 788 C CA . ARG A 1 104 ? 14.780 1.227 5.562 1.00 64.94 104 ARG A CA 1
ATOM 789 C C . ARG A 1 104 ? 13.736 1.469 4.489 1.00 64.94 104 ARG A C 1
ATOM 791 O O . ARG A 1 104 ? 13.854 0.880 3.419 1.00 64.94 104 ARG A O 1
ATOM 798 N N . ASP A 1 105 ? 12.783 2.364 4.714 1.00 60.56 105 ASP A N 1
ATOM 799 C CA . ASP A 1 105 ? 11.810 2.735 3.681 1.00 60.56 105 ASP A CA 1
ATOM 800 C C . ASP A 1 105 ? 12.498 3.246 2.413 1.00 60.56 105 ASP A C 1
ATOM 802 O O . ASP A 1 105 ? 13.452 4.013 2.474 1.00 60.56 105 ASP A O 1
ATOM 806 N N . ALA A 1 106 ? 11.987 2.878 1.235 1.00 62.03 106 ALA A N 1
ATOM 807 C CA . ALA A 1 106 ? 12.571 3.330 -0.032 1.00 62.03 106 ALA A CA 1
ATOM 808 C C . ALA A 1 106 ? 12.379 4.836 -0.315 1.00 62.03 106 ALA A C 1
ATOM 810 O O . ALA A 1 106 ? 12.893 5.354 -1.311 1.00 62.03 106 ALA A O 1
ATOM 811 N N . LEU A 1 107 ? 11.613 5.518 0.540 1.00 59.97 107 LEU A N 1
ATOM 812 C CA . LEU A 1 107 ? 11.364 6.957 0.506 1.00 59.97 107 LEU A CA 1
ATOM 813 C C . LEU A 1 107 ? 12.160 7.730 1.577 1.00 59.97 107 LEU A C 1
ATOM 815 O O . LEU A 1 107 ? 12.065 8.956 1.597 1.00 59.97 107 LEU A O 1
ATOM 819 N N . GLN A 1 108 ? 12.925 7.037 2.435 1.00 55.31 108 GLN A N 1
ATOM 820 C CA . GLN A 1 108 ? 13.864 7.614 3.410 1.00 55.31 108 GLN A CA 1
ATOM 821 C C . GLN A 1 108 ? 15.311 7.506 2.916 1.00 55.31 108 GLN A C 1
ATOM 823 O O . GLN A 1 108 ? 16.061 8.486 3.113 1.00 55.31 108 GLN A O 1
#

Radius of gyration: 14.88 Å; chains: 1; bounding box: 36×33×40 Å

Foldseek 3Di:
DDDDLFPFKAFLAARHDDDDDPPDDCVPPVCCQQPGIWTDCFRVDFADPQWDWDQAPVRDIDTQGNPVPQRGAACQHACPDSNNGRDHRQDCVRDPTGDDPDPDRSVD

Secondary structure (DSSP, 8-state):
-PPPS---EEETTT-PPP---TT--HHHHHHII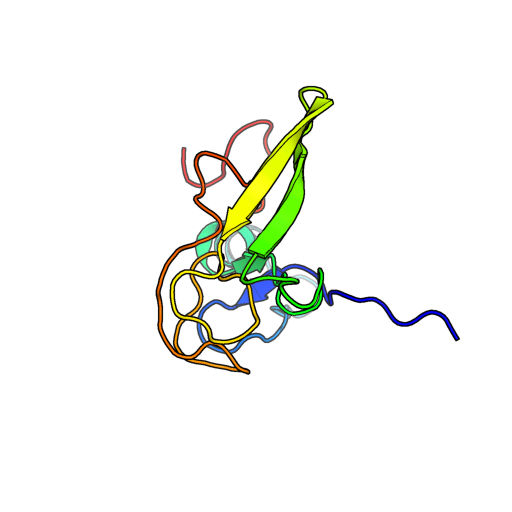IIIEEE--TTS-PPTTSEEEEE-TTS-EEEEE-SS-SSS--SS--S-TT--S----S-TTT---S--SSSS-TT-